Protein AF-A0A842V2R9-F1 (afdb_monomer_lite)

Sequence (74 aa):
MDLKSNIWKYNTFSFLRNFIFVIPVIAIFFLENGLELRHIMIIEAIYALTAVLLEIPSGYFADRFGRRLSMVLG

pLDDT: mean 84.44, std 10.83, range [53.72, 96.5]

Secondary structure (DSSP, 8-state):
--HHHHHHHHHHHHHHHH---SHHHHHHHHHHTT--HHHHHHHHHHHHHHHHHHHHHHHHHHHHH-HHHHHHH-

Radius of gyration: 17.39 Å; chains: 1; bounding box: 39×15×48 Å

Foldseek 3Di:
DPPVVVVVVVVVLVCVVPPDPCVVCVQVVCVVVPDDPVVVVVVVVVVVVVCVVVVVVLVVCCVVVHVVVSSVVD

Structure (mmCIF, N/CA/C/O backbone):
data_AF-A0A842V2R9-F1
#
_entry.id   AF-A0A842V2R9-F1
#
loop_
_atom_site.group_PDB
_atom_site.id
_atom_site.type_symbol
_atom_site.label_atom_id
_atom_site.label_alt_id
_atom_site.label_comp_id
_atom_site.label_asym_id
_atom_site.label_entity_id
_atom_site.label_seq_id
_atom_site.pdbx_PDB_ins_code
_atom_site.Cartn_x
_atom_site.Cartn_y
_atom_site.Cartn_z
_atom_site.occupancy
_atom_site.B_iso_or_equiv
_atom_site.auth_seq_id
_atom_site.auth_comp_id
_atom_site.auth_asym_id
_atom_site.auth_atom_id
_atom_site.pdbx_PDB_model_num
ATOM 1 N N . MET A 1 1 ? 13.128 -6.327 -33.216 1.00 53.72 1 MET A N 1
ATOM 2 C CA . MET A 1 1 ? 12.202 -6.569 -32.086 1.00 53.72 1 MET A CA 1
ATOM 3 C C . MET A 1 1 ? 10.919 -5.806 -32.367 1.00 53.72 1 MET A C 1
ATOM 5 O O . MET A 1 1 ? 10.936 -4.585 -32.304 1.00 53.72 1 MET A O 1
ATOM 9 N N . ASP A 1 2 ? 9.840 -6.497 -32.734 1.00 57.59 2 ASP A N 1
ATOM 10 C CA . ASP A 1 2 ? 8.555 -5.851 -33.024 1.00 57.59 2 ASP A CA 1
ATOM 11 C C . ASP A 1 2 ? 7.905 -5.307 -31.746 1.00 57.59 2 ASP A C 1
ATOM 13 O O . ASP A 1 2 ? 7.256 -6.032 -30.987 1.00 57.59 2 ASP A O 1
ATOM 17 N N . LEU A 1 3 ? 8.066 -4.002 -31.516 1.00 66.50 3 LEU A N 1
ATOM 18 C CA . LEU A 1 3 ? 7.479 -3.264 -30.392 1.00 66.50 3 LEU A CA 1
ATOM 19 C C . LEU A 1 3 ? 5.952 -3.449 -30.302 1.00 66.50 3 LEU A C 1
ATOM 21 O O . LEU A 1 3 ? 5.412 -3.533 -29.200 1.00 66.50 3 LEU A O 1
ATOM 25 N N . LYS A 1 4 ? 5.261 -3.613 -31.440 1.00 73.94 4 LYS A N 1
ATOM 26 C CA . LYS A 1 4 ? 3.800 -3.818 -31.506 1.00 73.94 4 LYS A CA 1
ATOM 27 C C . LYS A 1 4 ? 3.317 -5.052 -30.733 1.00 73.94 4 LYS A C 1
ATOM 29 O O . LYS A 1 4 ? 2.268 -4.992 -30.098 1.00 73.94 4 LYS A O 1
ATOM 34 N N . SER A 1 5 ? 4.082 -6.148 -30.733 1.00 76.06 5 SER A N 1
ATOM 35 C CA . SER A 1 5 ? 3.698 -7.384 -30.027 1.00 76.06 5 SER A CA 1
ATOM 36 C C . SER A 1 5 ? 3.834 -7.264 -28.504 1.00 76.06 5 SER A C 1
ATOM 38 O O . SER A 1 5 ? 3.126 -7.935 -27.758 1.00 76.06 5 SER A O 1
ATOM 40 N N . ASN A 1 6 ? 4.715 -6.391 -28.012 1.00 80.19 6 ASN A N 1
ATOM 41 C CA . ASN A 1 6 ? 4.901 -6.200 -26.573 1.00 80.19 6 ASN A CA 1
ATOM 42 C C . ASN A 1 6 ? 3.893 -5.213 -25.975 1.00 80.19 6 ASN A C 1
ATOM 44 O O . ASN A 1 6 ? 3.550 -5.348 -24.804 1.00 80.19 6 ASN A O 1
ATOM 48 N N . ILE A 1 7 ? 3.393 -4.261 -26.769 1.00 84.38 7 ILE A N 1
ATOM 49 C CA . ILE A 1 7 ? 2.435 -3.248 -26.305 1.00 84.38 7 ILE A CA 1
ATOM 50 C C . ILE A 1 7 ? 1.133 -3.899 -25.831 1.00 84.38 7 ILE A C 1
ATOM 52 O O . ILE A 1 7 ? 0.689 -3.628 -24.719 1.00 84.38 7 ILE A O 1
ATOM 56 N N . TRP A 1 8 ? 0.542 -4.798 -26.627 1.00 87.06 8 TRP A N 1
ATOM 57 C CA . TRP A 1 8 ? -0.714 -5.443 -26.228 1.00 87.06 8 TRP A CA 1
ATOM 58 C C . TRP A 1 8 ? -0.524 -6.339 -24.998 1.00 87.06 8 TRP A C 1
ATOM 60 O O . TRP A 1 8 ? -1.322 -6.264 -24.071 1.00 87.0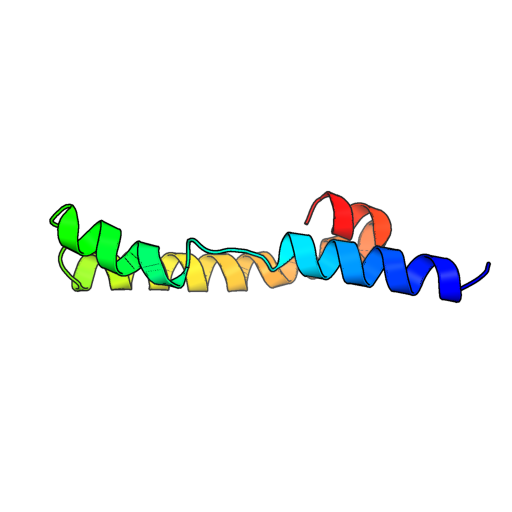6 8 TRP A O 1
ATOM 70 N N . LYS A 1 9 ? 0.580 -7.100 -24.930 1.00 84.00 9 LYS A N 1
ATOM 71 C CA . LYS A 1 9 ? 0.911 -7.951 -23.773 1.00 84.00 9 LYS A CA 1
ATOM 72 C C . LYS A 1 9 ? 1.077 -7.135 -22.496 1.00 84.00 9 LYS A C 1
ATOM 74 O O . LYS A 1 9 ? 0.566 -7.526 -21.452 1.00 84.00 9 LYS A O 1
ATOM 79 N N . TYR A 1 10 ? 1.771 -6.001 -22.582 1.00 85.81 10 TYR A N 1
ATOM 80 C CA . TYR A 1 10 ? 1.939 -5.090 -21.455 1.00 85.81 10 TYR A CA 1
ATOM 81 C C . TYR A 1 10 ? 0.605 -4.484 -21.014 1.00 85.81 10 TYR A C 1
ATOM 83 O O . TYR A 1 10 ? 0.327 -4.450 -19.820 1.00 85.81 10 TYR A O 1
ATOM 91 N N . ASN A 1 11 ? -0.243 -4.062 -21.955 1.00 87.31 11 ASN A N 1
ATOM 92 C CA . ASN A 1 11 ? -1.559 -3.514 -21.629 1.00 87.31 11 ASN A CA 1
ATOM 93 C C . ASN A 1 11 ? -2.468 -4.558 -20.968 1.00 87.31 11 ASN A C 1
ATOM 95 O O . ASN A 1 11 ? -3.102 -4.252 -19.963 1.00 87.31 11 ASN A O 1
ATOM 99 N N . THR A 1 12 ? -2.486 -5.800 -21.463 1.00 88.25 12 THR A N 1
ATOM 100 C CA . THR A 1 12 ? -3.228 -6.899 -20.825 1.00 88.25 12 THR A CA 1
ATOM 101 C C . THR A 1 12 ? -2.688 -7.203 -19.429 1.00 88.25 12 THR A C 1
ATOM 103 O O . THR A 1 12 ? -3.466 -7.345 -18.491 1.00 88.25 12 THR A O 1
ATOM 106 N N . PHE A 1 13 ? -1.365 -7.255 -19.261 1.00 87.75 13 PHE A N 1
ATOM 107 C CA . PHE A 1 13 ? -0.742 -7.443 -17.951 1.00 87.75 13 PHE A CA 1
ATOM 108 C C . PHE A 1 13 ? -1.091 -6.308 -16.977 1.00 87.75 13 PHE A C 1
ATOM 110 O O . PHE A 1 13 ? -1.492 -6.567 -15.847 1.00 87.7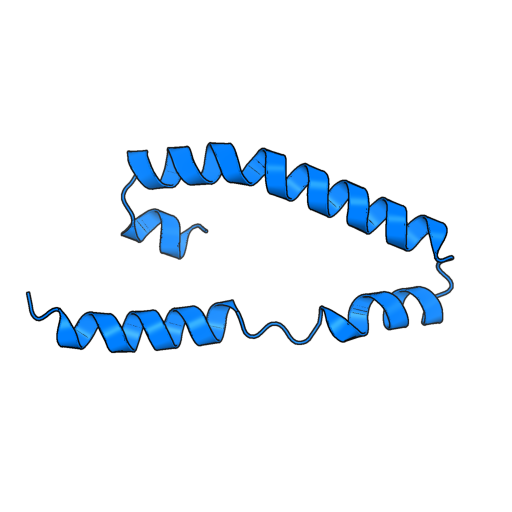5 13 PHE A O 1
ATOM 117 N N . SER A 1 14 ? -0.996 -5.054 -17.426 1.00 85.94 14 SER A N 1
ATOM 118 C CA . SER A 1 14 ? -1.352 -3.878 -16.630 1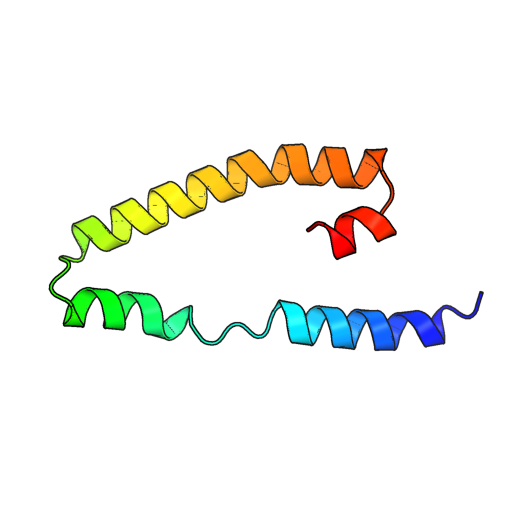.00 85.94 14 SER A CA 1
ATOM 119 C C . SER A 1 14 ? -2.830 -3.892 -16.239 1.00 85.94 14 SER A C 1
ATOM 121 O O . SER A 1 14 ? -3.155 -3.612 -15.089 1.00 85.94 14 SER A O 1
ATOM 123 N N . PHE A 1 15 ? -3.723 -4.276 -17.156 1.00 89.31 15 PHE A N 1
ATOM 124 C CA . PHE A 1 15 ? -5.143 -4.440 -16.854 1.00 89.31 15 PHE A CA 1
ATOM 125 C C . PHE A 1 15 ? -5.351 -5.465 -15.738 1.00 89.31 15 PHE A C 1
ATOM 127 O O . PHE A 1 15 ? -5.921 -5.119 -14.713 1.00 89.31 15 PHE A O 1
ATOM 134 N N . LEU A 1 16 ? -4.820 -6.683 -15.890 1.00 89.62 16 LEU A N 1
ATOM 135 C CA . LEU A 1 16 ? -4.974 -7.748 -14.893 1.00 89.62 16 LEU A CA 1
ATOM 136 C C 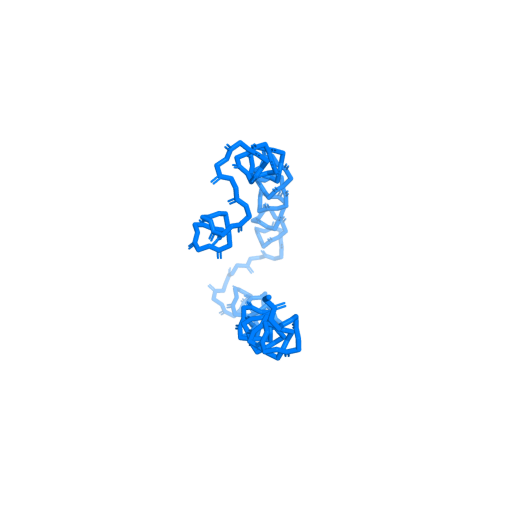. LEU A 1 16 ? -4.386 -7.365 -13.530 1.00 89.62 16 LEU A C 1
ATOM 138 O O . LEU A 1 16 ? -4.979 -7.677 -12.504 1.00 89.62 16 LEU A O 1
ATOM 142 N N . ARG A 1 17 ? -3.249 -6.659 -13.511 1.00 86.38 17 ARG A N 1
ATOM 143 C CA . ARG A 1 17 ? -2.604 -6.223 -12.267 1.00 86.38 17 ARG A CA 1
ATOM 144 C C . ARG A 1 17 ? -3.399 -5.143 -11.531 1.00 86.38 17 ARG A C 1
ATOM 146 O O . ARG A 1 17 ? -3.459 -5.166 -10.310 1.00 86.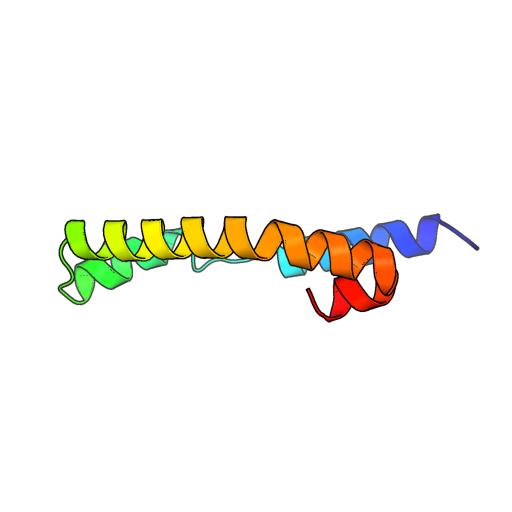38 17 ARG A O 1
ATOM 153 N N . ASN A 1 18 ? -4.000 -4.201 -12.257 1.00 86.25 18 ASN A N 1
ATOM 154 C CA . ASN A 1 18 ? -4.788 -3.117 -11.656 1.00 86.25 18 ASN A CA 1
ATOM 155 C C . ASN A 1 18 ? -6.250 -3.517 -11.379 1.00 86.25 18 ASN A C 1
ATOM 157 O O . ASN A 1 18 ? -7.015 -2.725 -10.832 1.00 86.25 18 ASN A O 1
ATOM 161 N N . PHE A 1 19 ? -6.657 -4.731 -11.749 1.00 88.06 19 PHE A N 1
ATOM 162 C CA . PHE A 1 19 ? -8.028 -5.213 -11.607 1.00 88.06 19 PHE A CA 1
ATOM 163 C C . PHE A 1 19 ? -8.310 -5.730 -10.189 1.00 88.06 19 PHE A C 1
ATOM 165 O O . PHE A 1 19 ? -8.503 -6.924 -9.963 1.00 88.06 19 PHE A O 1
ATOM 172 N N . ILE A 1 20 ? -8.312 -4.818 -9.214 1.00 88.38 20 ILE A N 1
ATOM 173 C CA . ILE A 1 20 ? -8.508 -5.136 -7.795 1.00 88.38 20 ILE A CA 1
ATOM 174 C C . ILE A 1 20 ? -9.879 -4.627 -7.331 1.00 88.38 20 ILE A C 1
ATOM 176 O O . ILE A 1 20 ? -10.067 -3.441 -7.076 1.00 88.38 20 ILE A O 1
ATOM 180 N N . PHE A 1 21 ? -10.835 -5.542 -7.160 1.00 88.44 21 PHE A N 1
ATOM 181 C CA . PHE A 1 21 ? -12.198 -5.224 -6.702 1.00 88.44 21 PHE A CA 1
ATOM 182 C C . PHE A 1 21 ? -12.342 -5.024 -5.194 1.00 88.44 21 PHE A C 1
ATOM 184 O O . PHE A 1 21 ? -13.371 -4.538 -4.735 1.00 88.44 21 PHE A O 1
ATOM 191 N N . VAL A 1 22 ? -11.342 -5.429 -4.412 1.00 90.38 22 VAL A N 1
ATOM 192 C CA . VAL A 1 22 ? -11.460 -5.457 -2.949 1.00 90.38 22 VAL A CA 1
ATOM 193 C C . VAL A 1 22 ? -11.392 -4.056 -2.333 1.00 90.38 22 VAL A C 1
ATOM 195 O O . VAL A 1 22 ? -12.002 -3.817 -1.297 1.00 90.38 22 VAL A O 1
ATOM 198 N N . ILE A 1 23 ? -10.697 -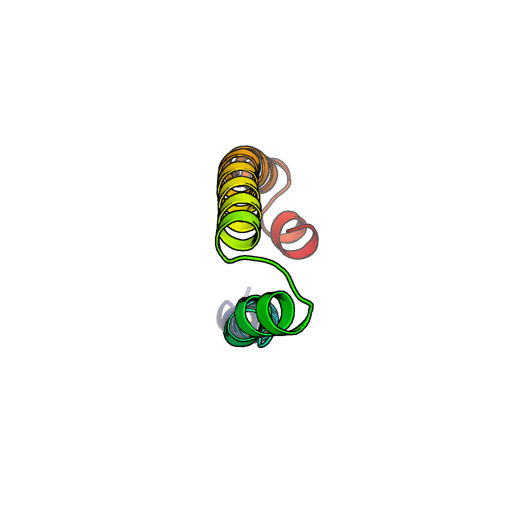3.120 -2.991 1.00 88.69 23 ILE A N 1
ATOM 199 C CA . ILE A 1 23 ? -10.429 -1.763 -2.488 1.00 88.69 23 ILE A CA 1
ATOM 200 C C . ILE A 1 23 ? -11.716 -1.013 -2.089 1.00 88.69 23 ILE A C 1
ATOM 202 O O . ILE A 1 23 ? -11.768 -0.525 -0.964 1.00 88.69 23 ILE A O 1
ATOM 206 N N . PRO A 1 24 ? -12.778 -0.933 -2.919 1.00 88.44 24 PRO A N 1
ATOM 207 C CA . PRO A 1 24 ? -14.003 -0.231 -2.526 1.00 88.44 24 PRO A CA 1
ATOM 208 C C . PRO A 1 24 ? -14.814 -0.927 -1.420 1.00 88.44 24 PRO A C 1
ATOM 210 O O . PRO A 1 24 ? -15.647 -0.283 -0.790 1.00 88.44 24 PRO A O 1
ATOM 213 N N . VAL A 1 25 ? -14.606 -2.226 -1.180 1.00 93.00 25 VAL A N 1
ATOM 214 C CA . VAL A 1 25 ? -15.432 -3.020 -0.248 1.00 93.00 25 VAL A CA 1
ATOM 215 C C . VAL A 1 25 ? -14.760 -3.189 1.116 1.00 93.00 25 VAL A C 1
ATOM 217 O O . VAL A 1 25 ? -15.441 -3.338 2.127 1.00 93.00 25 VAL A O 1
ATOM 220 N N . ILE A 1 26 ? -13.428 -3.130 1.176 1.00 92.25 26 ILE A N 1
ATOM 221 C CA . ILE A 1 26 ? -12.659 -3.512 2.367 1.00 92.25 26 ILE A CA 1
ATOM 222 C C . ILE A 1 26 ? -12.981 -2.666 3.609 1.00 92.25 26 ILE A C 1
ATOM 224 O O . ILE A 1 26 ? -13.061 -3.201 4.712 1.00 92.25 26 ILE A O 1
ATOM 228 N N . ALA A 1 27 ? -13.235 -1.365 3.440 1.00 90.50 27 ALA A N 1
ATOM 229 C CA . ALA A 1 27 ? -13.591 -0.483 4.551 1.00 90.50 27 ALA A CA 1
ATOM 230 C C . ALA A 1 27 ? -14.970 -0.829 5.138 1.00 90.50 27 ALA A C 1
ATOM 232 O O . ALA A 1 27 ? -15.127 -0.890 6.356 1.00 90.50 27 ALA A O 1
ATOM 233 N N . ILE A 1 28 ? -15.951 -1.107 4.272 1.00 92.50 28 ILE A N 1
ATOM 234 C CA . ILE A 1 28 ? -17.304 -1.521 4.673 1.00 92.50 28 ILE A CA 1
ATOM 235 C C . ILE A 1 28 ? -17.241 -2.884 5.363 1.00 92.50 28 ILE A C 1
ATOM 237 O O . ILE A 1 28 ? -17.826 -3.062 6.425 1.00 92.50 28 ILE A O 1
ATOM 241 N N . PHE A 1 29 ? -16.454 -3.812 4.818 1.00 93.75 29 PHE A N 1
ATOM 242 C CA . PHE A 1 29 ? -16.232 -5.118 5.428 1.00 93.75 29 PHE A CA 1
ATOM 243 C C . PHE A 1 29 ? -15.682 -4.993 6.856 1.00 93.75 29 PHE A C 1
ATOM 245 O O . PHE A 1 29 ? -16.200 -5.629 7.770 1.00 93.75 29 PHE A O 1
ATOM 252 N N . PHE A 1 30 ? -14.670 -4.154 7.094 1.00 93.19 30 PHE A N 1
ATOM 253 C CA . PHE A 1 30 ? -14.138 -3.966 8.447 1.00 93.19 30 PHE A CA 1
ATOM 254 C C . PHE A 1 30 ? -15.139 -3.317 9.406 1.00 93.19 30 PHE A C 1
ATOM 256 O O . PHE A 1 30 ? -15.215 -3.736 10.562 1.00 93.19 30 PHE A O 1
ATOM 263 N N . LEU A 1 31 ? -15.939 -2.361 8.928 1.00 93.81 31 LEU A N 1
ATOM 264 C CA . LEU A 1 31 ? -17.028 -1.770 9.709 1.00 93.81 31 LEU A CA 1
ATOM 265 C C . LEU A 1 31 ? -18.061 -2.823 10.133 1.00 93.81 31 LEU A C 1
ATOM 267 O O . LEU A 1 31 ? -18.420 -2.890 11.307 1.00 93.81 31 LEU A O 1
ATOM 271 N N . GLU A 1 32 ? -18.499 -3.675 9.205 1.00 94.88 32 GLU A N 1
ATOM 272 C CA . GLU A 1 32 ? -19.458 -4.752 9.487 1.00 94.88 32 GLU A CA 1
ATOM 273 C C . GLU A 1 32 ? -18.896 -5.811 10.446 1.00 94.88 32 GLU A C 1
ATOM 275 O O . GLU A 1 32 ? -19.641 -6.394 11.231 1.00 94.88 32 GLU A O 1
ATOM 280 N N . ASN A 1 33 ? -17.576 -6.020 10.448 1.00 93.69 33 ASN A N 1
ATOM 281 C CA . ASN A 1 33 ? -16.890 -6.913 11.387 1.00 93.69 33 ASN A CA 1
ATOM 282 C C . ASN A 1 33 ? -16.604 -6.264 12.759 1.00 93.69 33 ASN A C 1
ATOM 284 O O . ASN A 1 33 ? -15.911 -6.855 13.588 1.00 93.69 33 ASN A O 1
ATOM 288 N N . GLY A 1 34 ? -17.136 -5.065 13.022 1.00 91.50 34 GLY A N 1
ATOM 289 C CA . GLY A 1 34 ? -17.069 -4.413 14.330 1.00 91.50 34 GLY A CA 1
ATOM 290 C C . GLY A 1 34 ? -15.827 -3.550 14.563 1.00 91.50 34 GLY A C 1
ATOM 291 O O . GLY A 1 34 ? -15.583 -3.147 15.702 1.00 91.50 34 GLY A O 1
ATOM 292 N N . LEU A 1 35 ? -15.039 -3.236 13.526 1.00 92.25 35 LEU A N 1
ATOM 293 C CA . LEU A 1 35 ? -13.963 -2.253 13.662 1.00 92.25 35 LEU A CA 1
ATOM 294 C C . LEU A 1 35 ? -14.534 -0.834 13.630 1.00 92.25 35 LEU A C 1
ATOM 296 O O . LEU A 1 35 ? -15.249 -0.443 12.714 1.00 92.25 35 LEU A O 1
ATOM 300 N N . GLU A 1 36 ? -14.128 -0.015 14.597 1.00 93.94 36 GLU A N 1
ATOM 301 C CA . GLU A 1 36 ? -14.354 1.429 14.529 1.00 93.94 36 GLU A CA 1
ATOM 302 C C . GLU A 1 36 ? -13.543 2.074 13.391 1.00 93.94 36 GLU A C 1
ATOM 304 O O . GLU A 1 36 ? -12.400 1.685 13.125 1.00 93.94 36 GLU A O 1
ATOM 309 N N . LEU A 1 37 ? -14.079 3.156 12.813 1.00 92.44 37 LEU A N 1
ATOM 310 C CA . LEU A 1 37 ? -13.417 3.991 11.796 1.00 92.44 37 LEU A CA 1
ATOM 311 C C . LEU A 1 37 ? -11.973 4.362 12.156 1.00 92.44 37 LEU A C 1
ATOM 313 O O . LEU A 1 37 ? -11.098 4.345 11.295 1.00 92.44 37 LEU A O 1
ATOM 317 N N . ARG A 1 38 ? -11.696 4.649 13.434 1.00 93.56 38 ARG A N 1
ATOM 318 C CA . ARG A 1 38 ? -10.347 4.991 13.906 1.00 93.56 38 ARG A CA 1
ATOM 319 C C . ARG A 1 38 ? -9.332 3.886 13.608 1.00 93.56 38 ARG A C 1
ATOM 321 O O . ARG A 1 38 ? -8.225 4.188 13.179 1.00 93.56 38 ARG A O 1
ATOM 328 N N . HIS A 1 39 ? -9.692 2.621 13.822 1.00 93.50 39 HIS A N 1
ATOM 329 C CA . HIS A 1 39 ? -8.783 1.499 13.576 1.00 93.50 39 HIS A CA 1
ATOM 330 C C . HIS A 1 39 ? -8.528 1.311 12.079 1.00 93.50 39 HIS A C 1
ATOM 332 O O . HIS A 1 39 ? -7.388 1.087 11.681 1.00 93.50 39 HIS A O 1
ATOM 338 N N . ILE A 1 40 ? -9.563 1.482 11.252 1.00 94.00 40 ILE A N 1
ATOM 339 C CA . ILE A 1 40 ? -9.452 1.411 9.789 1.00 94.00 40 ILE A CA 1
ATOM 340 C C . ILE A 1 40 ? -8.488 2.489 9.276 1.00 94.00 40 ILE A C 1
ATOM 342 O O . ILE A 1 40 ? -7.568 2.179 8.524 1.00 94.00 40 ILE A O 1
ATOM 346 N N . MET A 1 41 ? -8.622 3.726 9.760 1.00 94.06 41 MET A N 1
ATOM 347 C CA . MET A 1 41 ? -7.730 4.834 9.392 1.00 94.06 41 MET A CA 1
ATOM 348 C C . MET A 1 41 ? -6.277 4.605 9.837 1.00 94.06 41 MET A C 1
ATOM 350 O O . MET A 1 41 ? -5.350 4.977 9.124 1.00 94.06 41 MET A O 1
ATOM 354 N N . ILE A 1 42 ? -6.050 3.974 10.996 1.00 95.62 42 ILE A N 1
ATOM 355 C CA . ILE A 1 42 ? -4.693 3.613 11.446 1.00 95.62 42 ILE A CA 1
ATOM 356 C C . ILE A 1 42 ? -4.077 2.563 10.515 1.00 95.62 42 ILE A C 1
ATOM 358 O O . ILE A 1 42 ? -2.917 2.698 10.130 1.00 95.62 42 ILE A O 1
ATOM 362 N N . ILE A 1 43 ? -4.843 1.535 10.134 1.00 93.81 43 ILE A N 1
ATOM 363 C CA . ILE A 1 43 ? -4.387 0.506 9.188 1.00 93.81 43 ILE A CA 1
ATOM 364 C C . ILE A 1 43 ? -4.031 1.149 7.843 1.00 93.81 43 ILE A C 1
ATOM 366 O O . ILE A 1 43 ? -2.967 0.866 7.293 1.00 93.81 43 ILE A O 1
ATOM 370 N N . GLU A 1 44 ? -4.879 2.046 7.342 1.00 93.25 44 GLU A N 1
ATOM 371 C CA . GLU A 1 44 ? -4.653 2.755 6.081 1.00 93.25 44 GLU A CA 1
ATOM 372 C C . GLU A 1 44 ? -3.420 3.669 6.144 1.00 93.25 44 GLU A C 1
ATOM 374 O O . GLU A 1 44 ? -2.614 3.687 5.213 1.00 93.25 44 GLU A O 1
ATOM 379 N N . ALA A 1 45 ? -3.200 4.355 7.269 1.00 95.56 45 ALA A N 1
ATOM 380 C CA . ALA A 1 45 ? -2.009 5.173 7.483 1.00 95.56 45 ALA A CA 1
ATOM 381 C C . ALA A 1 45 ? -0.720 4.335 7.506 1.00 95.56 45 ALA A C 1
ATOM 383 O O . ALA A 1 45 ? 0.275 4.716 6.885 1.00 95.56 45 ALA A O 1
ATOM 384 N N . ILE A 1 46 ? -0.729 3.181 8.186 1.00 96.50 46 ILE A N 1
ATOM 385 C CA . ILE A 1 46 ? 0.411 2.251 8.193 1.00 96.50 46 ILE A CA 1
ATOM 386 C C . ILE A 1 46 ? 0.659 1.720 6.779 1.00 96.50 46 ILE A C 1
ATOM 388 O O . ILE A 1 46 ? 1.801 1.729 6.321 1.00 96.50 46 ILE A O 1
ATOM 392 N N . TYR A 1 47 ? -0.396 1.313 6.068 1.00 93.75 47 TYR A N 1
ATOM 393 C CA . TYR A 1 47 ? -0.298 0.870 4.680 1.00 93.75 47 TYR A CA 1
ATOM 394 C C . TYR A 1 47 ? 0.351 1.944 3.797 1.00 93.75 47 TYR A C 1
ATOM 396 O O . TYR A 1 47 ? 1.366 1.666 3.159 1.00 93.75 47 TYR A O 1
ATOM 404 N N . ALA A 1 48 ? -0.148 3.182 3.827 1.00 93.62 48 ALA A N 1
ATOM 405 C CA . ALA A 1 48 ? 0.404 4.289 3.048 1.00 93.62 48 ALA A CA 1
ATOM 406 C C . ALA A 1 48 ? 1.881 4.554 3.383 1.00 93.62 48 ALA A C 1
ATOM 408 O O . ALA A 1 48 ? 2.706 4.702 2.481 1.00 93.62 48 ALA A O 1
ATOM 409 N N . LEU A 1 49 ? 2.241 4.548 4.670 1.00 96.00 49 LEU A N 1
ATOM 410 C CA . LEU A 1 49 ? 3.624 4.730 5.106 1.00 96.00 49 LEU A CA 1
ATOM 411 C C . LEU A 1 49 ? 4.534 3.612 4.580 1.00 96.00 49 LEU A C 1
ATOM 413 O O . LEU A 1 49 ? 5.594 3.887 4.021 1.00 96.00 49 LEU A O 1
ATOM 417 N N . THR A 1 50 ? 4.119 2.352 4.726 1.00 94.00 50 THR A N 1
ATOM 418 C CA . THR A 1 50 ? 4.894 1.210 4.221 1.00 94.00 50 THR A CA 1
ATOM 419 C C . THR A 1 50 ? 5.018 1.224 2.702 1.00 94.00 50 THR A C 1
ATOM 421 O O . THR A 1 50 ? 6.101 0.947 2.193 1.00 94.00 50 THR A O 1
ATOM 424 N N . ALA A 1 51 ? 3.963 1.610 1.980 1.00 91.38 51 ALA A N 1
ATOM 425 C CA . ALA A 1 51 ? 3.984 1.721 0.527 1.00 91.38 51 ALA A CA 1
ATOM 426 C C . ALA A 1 51 ? 5.026 2.747 0.065 1.00 91.38 51 ALA A C 1
ATOM 428 O O . ALA A 1 51 ? 5.886 2.406 -0.741 1.00 91.38 51 ALA A O 1
ATOM 429 N N . VAL A 1 52 ? 5.030 3.953 0.644 1.00 92.69 52 VAL A N 1
ATOM 430 C CA . VAL A 1 52 ? 6.023 4.992 0.310 1.00 92.69 52 VAL A CA 1
ATOM 431 C C . VAL A 1 52 ? 7.444 4.540 0.656 1.00 92.69 52 VAL A C 1
ATOM 433 O O . VAL A 1 52 ? 8.371 4.724 -0.135 1.00 92.69 52 VAL A O 1
ATOM 436 N N . LEU A 1 53 ? 7.633 3.914 1.822 1.00 92.00 53 LEU A N 1
ATOM 437 C CA . LEU A 1 53 ? 8.947 3.412 2.234 1.00 92.00 53 LEU A CA 1
ATOM 438 C C . LEU A 1 53 ? 9.473 2.312 1.306 1.00 92.00 53 LEU A C 1
ATOM 440 O O . LEU A 1 53 ? 10.684 2.226 1.108 1.00 92.00 53 LEU A O 1
ATOM 444 N N . LEU A 1 54 ? 8.590 1.481 0.747 1.00 89.44 54 LEU A N 1
ATOM 445 C CA . LEU A 1 54 ? 8.948 0.392 -0.163 1.00 89.44 54 LEU A CA 1
ATOM 446 C C . LEU A 1 54 ? 9.022 0.822 -1.634 1.00 89.44 54 LEU A C 1
ATOM 448 O O . LEU A 1 54 ? 9.710 0.169 -2.422 1.00 89.44 54 LEU A O 1
ATOM 452 N N . GLU A 1 55 ? 8.407 1.941 -2.010 1.00 87.69 55 GLU A N 1
ATOM 453 C CA . GLU A 1 55 ? 8.462 2.468 -3.375 1.00 87.69 55 GLU A CA 1
ATOM 454 C C . GLU A 1 55 ? 9.905 2.820 -3.777 1.00 87.69 55 GLU A C 1
ATOM 456 O O . GLU A 1 55 ? 10.379 2.393 -4.831 1.00 87.69 55 GLU A O 1
ATOM 461 N N . ILE A 1 56 ? 10.659 3.473 -2.886 1.00 83.06 56 ILE A N 1
ATOM 462 C CA . ILE A 1 56 ? 12.064 3.860 -3.108 1.00 83.06 56 ILE A CA 1
ATOM 463 C C . ILE A 1 56 ? 12.989 2.646 -3.370 1.00 83.06 56 ILE A C 1
ATOM 465 O O . ILE A 1 56 ? 13.665 2.624 -4.405 1.00 83.06 56 ILE A O 1
ATOM 469 N N . PRO A 1 57 ? 13.059 1.616 -2.498 1.00 82.44 57 PRO A N 1
ATOM 470 C CA . PRO A 1 57 ? 13.896 0.445 -2.745 1.00 82.44 57 PRO A CA 1
ATOM 471 C C . PRO A 1 57 ? 13.401 -0.392 -3.928 1.00 82.44 57 PRO A C 1
ATOM 473 O O . PRO A 1 57 ? 14.233 -0.958 -4.639 1.00 82.44 57 PRO A O 1
ATOM 476 N N . SER A 1 58 ? 12.087 -0.448 -4.183 1.00 80.56 58 SER A N 1
ATOM 477 C CA . SER A 1 58 ? 11.553 -1.143 -5.362 1.00 80.56 58 SER A CA 1
ATOM 478 C C . SER A 1 58 ? 12.006 -0.477 -6.667 1.00 80.56 58 SER A C 1
ATOM 480 O O . SER A 1 58 ? 12.419 -1.177 -7.594 1.00 80.56 58 SER A O 1
ATOM 482 N N . GLY A 1 59 ? 12.038 0.861 -6.708 1.00 80.19 59 GLY A N 1
ATOM 483 C CA . GLY A 1 59 ? 12.563 1.632 -7.835 1.00 80.19 59 GLY A CA 1
ATOM 484 C C . GLY A 1 59 ? 14.051 1.370 -8.057 1.00 80.19 59 GLY A C 1
ATOM 485 O O . GLY A 1 59 ? 14.464 1.016 -9.159 1.00 80.19 59 GLY A O 1
ATOM 486 N N . TYR A 1 60 ? 14.846 1.406 -6.984 1.00 81.00 60 TYR A N 1
ATOM 487 C CA . TYR A 1 60 ? 16.269 1.060 -7.057 1.00 81.00 60 TYR A CA 1
ATOM 488 C C . TYR A 1 60 ? 16.507 -0.378 -7.554 1.00 81.00 60 TYR A C 1
ATOM 490 O O . TYR A 1 60 ? 17.394 -0.632 -8.375 1.00 81.00 60 TYR A O 1
ATOM 498 N N . PHE A 1 61 ? 15.711 -1.340 -7.080 1.00 79.00 61 PHE A N 1
ATOM 499 C CA . PHE A 1 61 ? 15.795 -2.731 -7.521 1.00 79.00 61 PHE A CA 1
ATOM 500 C C . PHE A 1 61 ? 15.419 -2.882 -9.005 1.00 79.00 61 PHE A C 1
ATOM 502 O O . PHE A 1 61 ? 16.070 -3.641 -9.731 1.00 79.00 61 PHE A O 1
ATOM 509 N N . ALA A 1 62 ? 14.421 -2.128 -9.475 1.00 77.75 62 ALA A N 1
ATOM 510 C CA . ALA A 1 62 ? 14.010 -2.096 -10.877 1.00 77.75 62 ALA A CA 1
ATOM 511 C C . ALA A 1 62 ? 15.116 -1.602 -11.811 1.00 77.75 62 ALA A C 1
ATOM 513 O O . ALA A 1 62 ? 15.331 -2.196 -12.877 1.00 77.75 62 ALA A O 1
ATOM 514 N N . ASP A 1 63 ? 15.849 -0.580 -11.380 1.00 77.62 63 ASP A N 1
ATOM 515 C CA . ASP A 1 63 ? 16.967 -0.018 -12.133 1.00 77.62 63 ASP A CA 1
ATOM 516 C C . ASP A 1 63 ? 18.181 -0.956 -12.147 1.00 77.62 63 ASP A C 1
ATOM 518 O O . ASP A 1 63 ? 18.859 -1.082 -13.170 1.00 77.62 63 ASP A O 1
ATOM 522 N N . ARG A 1 64 ? 18.441 -1.674 -11.045 1.00 78.12 64 ARG A N 1
ATOM 523 C CA . ARG A 1 64 ? 19.622 -2.544 -10.915 1.00 78.12 64 ARG A CA 1
ATOM 524 C C . ARG A 1 64 ? 19.464 -3.929 -11.553 1.00 78.12 64 ARG A C 1
ATOM 526 O O . ARG A 1 64 ? 20.420 -4.426 -12.145 1.00 78.12 64 ARG A O 1
ATOM 533 N N . PHE A 1 65 ? 18.300 -4.569 -11.432 1.00 71.81 65 PHE A N 1
ATOM 534 C CA . PHE A 1 65 ? 18.070 -5.947 -11.911 1.00 71.81 65 PHE A CA 1
ATOM 535 C C . PHE A 1 65 ? 17.331 -6.019 -13.258 1.00 71.81 65 PHE A C 1
ATOM 537 O O . PHE A 1 65 ? 17.125 -7.103 -13.809 1.00 71.81 65 PHE A O 1
ATOM 544 N N . GLY A 1 66 ? 16.975 -4.865 -13.825 1.00 70.12 66 GLY A N 1
ATOM 545 C CA . GLY A 1 66 ? 16.338 -4.743 -15.129 1.00 70.12 66 GLY A CA 1
ATOM 546 C C . GLY A 1 66 ? 14.812 -4.881 -15.080 1.00 70.12 66 GLY A C 1
ATOM 547 O O . GLY A 1 66 ? 14.239 -5.716 -14.374 1.00 70.12 66 GLY A O 1
ATOM 548 N N . ARG A 1 67 ? 14.135 -4.089 -15.927 1.00 65.62 67 ARG A N 1
ATOM 549 C CA . ARG A 1 67 ? 12.663 -3.944 -15.996 1.00 65.62 67 ARG A CA 1
ATOM 550 C C . ARG A 1 67 ? 11.877 -5.257 -16.042 1.00 65.62 67 ARG A C 1
ATOM 552 O O . ARG A 1 67 ? 10.748 -5.300 -15.566 1.00 65.62 67 ARG A O 1
ATOM 559 N N . ARG A 1 68 ? 12.422 -6.321 -16.644 1.00 63.12 68 ARG A N 1
ATOM 560 C CA . ARG A 1 68 ? 11.699 -7.595 -16.799 1.00 63.12 68 ARG A CA 1
ATOM 561 C C . ARG A 1 68 ? 11.581 -8.364 -15.482 1.00 63.12 68 ARG A C 1
ATOM 563 O O . ARG A 1 68 ? 10.522 -8.924 -15.236 1.00 63.12 68 ARG A O 1
ATOM 570 N N . LEU A 1 69 ? 12.629 -8.373 -14.654 1.00 63.72 69 LEU A N 1
ATOM 571 C CA . LEU A 1 69 ? 12.597 -9.027 -13.341 1.00 63.72 69 LEU A CA 1
ATOM 572 C C . LEU A 1 69 ? 11.766 -8.217 -12.348 1.00 63.72 69 LEU A C 1
ATOM 574 O O . LEU A 1 69 ? 10.955 -8.795 -11.641 1.00 63.72 69 LEU A O 1
ATOM 578 N N . SER A 1 70 ? 11.876 -6.888 -12.371 1.00 65.19 70 SER A N 1
ATOM 579 C CA . SER A 1 70 ? 11.048 -6.021 -11.523 1.00 65.19 70 SER A CA 1
ATOM 580 C C . SER A 1 70 ? 9.553 -6.091 -11.843 1.00 65.19 70 SER A C 1
ATOM 582 O O . SER A 1 70 ? 8.750 -6.011 -10.930 1.00 65.19 70 SER A O 1
ATOM 584 N N . MET A 1 71 ? 9.145 -6.321 -13.096 1.00 65.38 71 MET A N 1
ATOM 585 C CA . MET A 1 71 ? 7.721 -6.535 -13.403 1.00 65.38 71 MET A CA 1
ATOM 586 C C . MET A 1 71 ? 7.171 -7.883 -12.915 1.00 65.38 71 MET A C 1
ATOM 588 O O . MET A 1 71 ? 5.960 -7.997 -12.770 1.00 65.38 71 MET A O 1
ATOM 592 N N . VAL A 1 72 ? 8.021 -8.898 -12.727 1.00 68.44 72 VAL A N 1
ATOM 593 C CA . VAL A 1 72 ? 7.606 -10.229 -12.238 1.00 68.44 72 VAL A CA 1
ATOM 594 C C . VAL A 1 72 ? 7.701 -10.319 -10.716 1.00 68.44 72 VAL A C 1
ATOM 596 O O . VAL A 1 72 ? 6.915 -11.028 -10.104 1.00 68.44 72 VAL A O 1
ATOM 599 N N . LEU A 1 73 ? 8.684 -9.633 -10.129 1.00 67.06 73 LEU A N 1
ATOM 600 C CA . LEU A 1 73 ? 8.915 -9.581 -8.684 1.00 67.06 73 LEU A CA 1
ATOM 601 C C . LEU A 1 73 ? 8.135 -8.464 -7.985 1.00 67.06 73 LEU A C 1
ATOM 603 O O . LEU A 1 73 ? 8.043 -8.498 -6.761 1.00 67.06 73 LEU A O 1
ATOM 607 N N . GLY A 1 74 ? 7.676 -7.466 -8.749 1.00 57.75 74 GLY A N 1
ATOM 608 C CA . GLY A 1 74 ? 6.851 -6.363 -8.265 1.00 57.75 74 GLY A CA 1
ATOM 609 C C . GLY A 1 74 ? 5.501 -6.814 -7.743 1.00 57.75 74 GLY A C 1
ATOM 610 O O . GLY A 1 74 ? 5.016 -7.881 -8.182 1.00 57.75 74 GLY A O 1
#